Protein AF-A0A914DZB4-F1 (afdb_monomer_lite)

InterPro domains:
  IPR036397 Ribonuclease H superfamily [G3DSA:3.30.420.10] (21-81)

Organism: NCBI:txid290746

p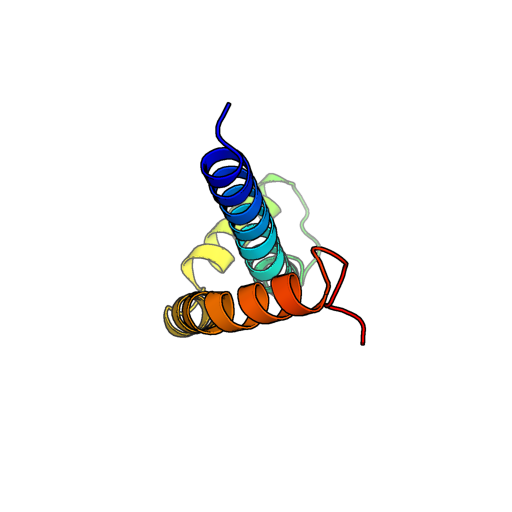LDDT: mean 73.02, std 16.34, range [40.19, 91.06]

Radius of gyration: 16.34 Å; chains: 1; bounding box: 32×38×38 Å

Foldseek 3Di:
DDPVVVVVVVLVVVLVVVVVVVLCVQLCVQLVVDDDPDPVSSVVSSVVSVVPPDVVVVVVSVVCSVVVVVQCVVVVNDDRPPD

Secondary structure (DSSP, 8-state):
--HHHHHHHHHHHHHHHHHHHHHHHHHHHHHSSS--SSHHHHHHHHHHHHTT--HHHHHHHHHHHHHHHHHHHHTTT---S--

Structure (mmCIF, N/CA/C/O backbone):
data_AF-A0A914DZB4-F1
#
_entry.id   AF-A0A914DZB4-F1
#
loop_
_atom_site.group_PDB
_atom_site.id
_atom_site.type_symbol
_atom_site.label_atom_id
_atom_site.label_alt_id
_atom_site.label_comp_id
_atom_site.label_asym_id
_atom_site.label_entity_id
_atom_site.label_seq_id
_atom_site.pdbx_PDB_ins_code
_atom_site.Cartn_x
_atom_site.Cartn_y
_atom_site.Cartn_z
_atom_site.occupancy
_atom_site.B_iso_or_equiv
_atom_site.auth_seq_id
_atom_site.auth_comp_id
_atom_site.auth_asym_id
_atom_site.auth_atom_id
_atom_site.pdbx_PDB_model_num
ATOM 1 N N . MET A 1 1 ? 2.832 25.847 18.464 1.00 46.72 1 MET A N 1
ATOM 2 C CA . MET A 1 1 ? 2.684 24.799 17.428 1.00 46.72 1 MET A CA 1
ATOM 3 C C . MET A 1 1 ? 1.453 23.984 17.788 1.00 46.72 1 MET A C 1
ATOM 5 O O . MET A 1 1 ? 1.394 23.494 18.905 1.00 46.72 1 MET A O 1
ATOM 9 N N . SER A 1 2 ? 0.427 23.952 16.935 1.00 51.25 2 SER A N 1
ATOM 10 C CA . SER A 1 2 ? -0.860 23.332 17.285 1.00 51.25 2 SER A CA 1
ATOM 11 C C . SER A 1 2 ? -0.787 21.813 17.104 1.00 51.25 2 SER A C 1
ATOM 13 O O . SER A 1 2 ? -0.444 21.347 16.018 1.00 51.25 2 SER A O 1
ATOM 15 N N . VAL A 1 3 ? -1.121 21.050 18.149 1.00 50.84 3 VAL A N 1
ATOM 16 C CA . VAL A 1 3 ? -1.190 19.571 18.168 1.00 50.84 3 VAL A CA 1
ATOM 17 C C . VAL A 1 3 ? -2.012 18.995 17.011 1.00 50.84 3 VAL A C 1
ATOM 19 O O . VAL A 1 3 ? -1.677 17.943 16.476 1.00 50.84 3 VAL A O 1
ATOM 22 N N . HIS A 1 4 ? -3.021 19.735 16.548 1.00 43.31 4 HIS A N 1
ATOM 23 C CA . HIS A 1 4 ? -3.816 19.373 15.378 1.00 43.31 4 HIS A CA 1
ATOM 24 C C . HIS A 1 4 ? -2.975 19.281 14.094 1.00 43.31 4 HIS A C 1
ATOM 26 O O . HIS A 1 4 ? -3.176 18.369 13.297 1.00 43.31 4 HIS A O 1
ATOM 32 N N . ARG A 1 5 ? -2.014 20.199 13.901 1.00 40.19 5 ARG A N 1
ATOM 33 C CA . ARG A 1 5 ? -1.142 20.266 12.713 1.00 40.19 5 ARG A CA 1
ATOM 34 C C . ARG A 1 5 ? -0.139 19.111 12.691 1.00 40.19 5 ARG A C 1
ATOM 36 O O . ARG A 1 5 ? 0.032 18.470 11.662 1.00 40.19 5 ARG A O 1
ATOM 43 N N . ILE A 1 6 ? 0.426 18.790 13.856 1.00 45.91 6 ILE A N 1
ATOM 44 C CA . ILE A 1 6 ? 1.368 17.675 14.035 1.00 45.91 6 ILE A CA 1
ATOM 45 C C . ILE A 1 6 ? 0.687 16.342 13.701 1.00 45.91 6 ILE A C 1
ATOM 47 O O . ILE A 1 6 ? 1.240 15.544 12.950 1.00 45.91 6 ILE A O 1
ATOM 51 N N . LEU A 1 7 ? -0.543 16.129 14.182 1.00 45.53 7 LEU A N 1
ATOM 52 C CA . LEU A 1 7 ? -1.312 14.922 13.871 1.00 45.53 7 LEU A CA 1
ATOM 53 C C . LEU A 1 7 ? -1.644 14.818 12.376 1.00 45.53 7 LEU A C 1
ATOM 55 O O . LEU A 1 7 ? -1.546 13.734 11.812 1.00 45.53 7 LEU A O 1
ATOM 59 N N . THR A 1 8 ? -1.977 15.924 11.700 1.00 45.88 8 THR A N 1
ATOM 60 C CA . THR A 1 8 ? -2.269 15.888 10.252 1.00 45.88 8 THR A CA 1
ATOM 61 C C . THR A 1 8 ? -1.021 15.594 9.416 1.00 45.88 8 THR A C 1
ATOM 63 O O . THR A 1 8 ? -1.091 14.836 8.446 1.00 45.88 8 THR A O 1
ATOM 66 N N . GLU A 1 9 ? 0.131 16.152 9.793 1.00 48.94 9 GLU A N 1
ATOM 67 C CA . GLU A 1 9 ? 1.404 15.911 9.108 1.00 48.94 9 GLU A CA 1
ATOM 68 C C . GLU A 1 9 ? 1.930 14.488 9.342 1.00 48.94 9 GLU A C 1
ATOM 70 O O . GLU A 1 9 ? 2.386 13.850 8.388 1.00 48.94 9 GLU A O 1
ATOM 75 N N . ASP A 1 10 ? 1.800 13.960 10.564 1.00 54.00 10 ASP A N 1
ATOM 76 C CA . ASP A 1 10 ? 2.213 12.597 10.918 1.00 54.00 10 ASP A CA 1
ATOM 77 C C . ASP A 1 10 ? 1.302 11.540 10.275 1.00 54.00 10 ASP A C 1
ATOM 79 O O . ASP A 1 10 ? 1.789 10.610 9.625 1.00 54.00 10 ASP A O 1
ATOM 83 N N . ILE A 1 11 ? -0.024 11.740 10.317 1.00 52.50 11 ILE A N 1
ATOM 84 C CA . ILE A 1 11 ? -0.995 10.881 9.621 1.00 52.50 11 ILE A CA 1
ATOM 85 C C . ILE A 1 11 ? -0.736 10.910 8.110 1.00 52.50 11 ILE A C 1
ATOM 87 O O . ILE A 1 11 ? -0.682 9.854 7.477 1.00 52.50 11 ILE A O 1
ATOM 91 N N . GLY A 1 12 ? -0.498 12.089 7.525 1.00 55.75 12 GLY A N 1
ATOM 92 C CA . GLY A 1 12 ? -0.156 12.230 6.110 1.00 55.75 12 GLY A CA 1
ATOM 93 C C . GLY A 1 12 ? 1.169 11.551 5.742 1.00 55.75 12 GLY A C 1
ATOM 94 O O . GLY A 1 12 ? 1.271 10.895 4.704 1.00 55.75 12 GLY A O 1
ATOM 95 N N . ALA A 1 13 ? 2.193 11.643 6.593 1.00 59.38 13 ALA A N 1
ATOM 96 C CA . ALA A 1 13 ? 3.473 10.967 6.384 1.00 59.38 13 ALA A CA 1
ATOM 97 C C . ALA A 1 13 ? 3.351 9.439 6.498 1.00 59.38 13 ALA A C 1
ATOM 99 O O . ALA A 1 13 ? 3.944 8.709 5.696 1.00 59.38 13 ALA A O 1
ATOM 100 N N . LYS A 1 14 ? 2.544 8.947 7.444 1.00 55.06 14 LYS A N 1
ATOM 101 C CA . LYS A 1 14 ? 2.265 7.519 7.654 1.00 55.06 14 LYS A CA 1
ATOM 102 C C . LYS A 1 14 ? 1.401 6.942 6.527 1.00 55.06 14 LYS A C 1
ATOM 104 O O . LYS A 1 14 ? 1.688 5.843 6.051 1.00 55.06 14 LYS A O 1
ATOM 109 N 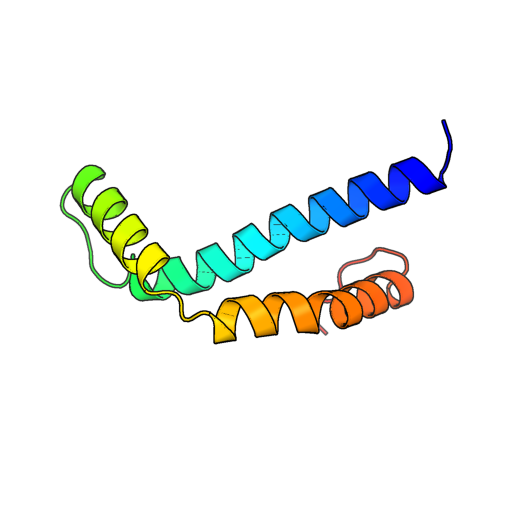N . ALA A 1 15 ? 0.436 7.712 6.017 1.00 52.72 15 ALA A N 1
ATOM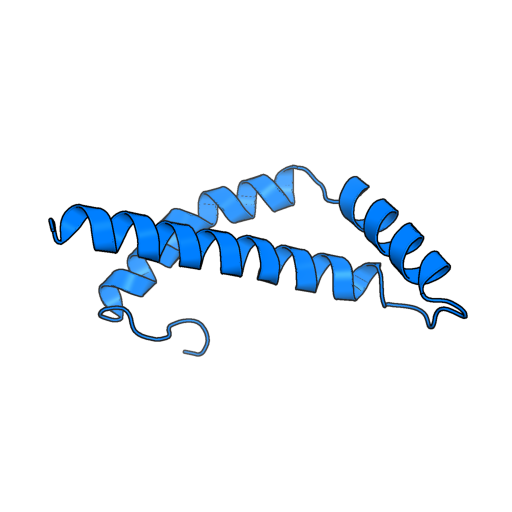 110 C CA . ALA A 1 15 ? -0.331 7.402 4.809 1.00 52.72 15 ALA A CA 1
ATOM 111 C C . ALA A 1 15 ? 0.583 7.253 3.590 1.00 52.72 15 ALA A C 1
ATOM 113 O O . ALA A 1 15 ? 0.589 6.204 2.944 1.00 52.72 15 ALA A O 1
ATOM 114 N N . ARG A 1 16 ? 1.442 8.253 3.339 1.00 52.62 16 ARG A N 1
ATOM 115 C CA . ARG A 1 16 ? 2.422 8.232 2.242 1.00 52.62 16 ARG A CA 1
ATOM 116 C C . ARG A 1 16 ? 3.377 7.046 2.344 1.00 52.62 16 ARG A C 1
ATOM 118 O O . ARG A 1 16 ? 3.601 6.371 1.344 1.00 52.62 16 ARG A O 1
ATOM 125 N N . LYS A 1 17 ? 3.902 6.740 3.538 1.00 56.31 17 LYS A N 1
ATOM 126 C CA . LYS A 1 17 ? 4.769 5.566 3.762 1.00 56.31 17 LYS A CA 1
ATOM 127 C C . LYS A 1 17 ? 4.077 4.251 3.404 1.00 56.31 17 LYS A C 1
ATOM 129 O O . LYS A 1 17 ? 4.731 3.358 2.878 1.00 56.31 17 LYS A O 1
ATOM 134 N N . ARG A 1 18 ? 2.772 4.125 3.653 1.00 49.19 18 ARG A N 1
ATOM 135 C CA . ARG A 1 18 ? 2.053 2.854 3.485 1.00 49.19 18 ARG A CA 1
ATOM 136 C C . ARG A 1 18 ? 1.412 2.675 2.111 1.00 49.19 18 ARG A C 1
ATOM 138 O O . ARG A 1 18 ? 1.383 1.551 1.630 1.00 49.19 18 ARG A O 1
ATOM 145 N N . VAL A 1 19 ? 1.012 3.761 1.442 1.00 54.50 19 VAL A N 1
ATOM 146 C CA . VAL A 1 19 ? 0.772 3.755 -0.017 1.00 54.50 19 VAL A CA 1
ATOM 147 C C . VAL A 1 19 ? 2.046 3.308 -0.737 1.00 54.50 19 VAL A C 1
ATOM 149 O O . VAL A 1 19 ? 1.995 2.459 -1.622 1.00 54.50 19 VAL A O 1
ATOM 152 N N . LYS A 1 20 ? 3.213 3.792 -0.282 1.00 55.31 20 LYS A N 1
ATOM 153 C CA . LYS A 1 20 ? 4.511 3.319 -0.773 1.00 55.31 20 LYS A CA 1
ATOM 154 C C . LYS A 1 20 ? 4.712 1.823 -0.498 1.00 55.31 20 LYS A C 1
ATOM 156 O O . LYS A 1 20 ? 5.143 1.129 -1.406 1.00 55.31 20 LYS A O 1
ATOM 161 N N . ALA A 1 21 ? 4.373 1.325 0.696 1.00 53.09 21 ALA A N 1
ATOM 162 C CA . ALA A 1 21 ? 4.540 -0.083 1.083 1.00 53.09 21 ALA A CA 1
ATOM 163 C C . ALA A 1 21 ? 3.622 -1.062 0.319 1.00 53.09 21 ALA A C 1
ATOM 165 O O . ALA A 1 21 ? 4.130 -2.026 -0.242 1.00 53.09 21 ALA A O 1
ATOM 166 N N . HIS A 1 22 ? 2.312 -0.797 0.213 1.00 55.91 22 HIS A N 1
ATOM 167 C CA . HIS A 1 22 ? 1.396 -1.644 -0.573 1.00 55.91 22 HIS A CA 1
ATOM 168 C C . HIS A 1 22 ? 1.708 -1.593 -2.074 1.00 55.91 22 HIS A C 1
ATOM 170 O O . HIS A 1 22 ? 1.642 -2.613 -2.757 1.00 55.91 22 HIS A O 1
ATOM 176 N N . GLY A 1 23 ? 2.116 -0.424 -2.585 1.00 58.41 23 GLY A N 1
ATOM 177 C CA . GLY A 1 23 ? 2.664 -0.314 -3.935 1.00 58.41 23 GLY A CA 1
ATOM 178 C C . GLY A 1 23 ? 3.936 -1.152 -4.103 1.00 58.41 23 GLY A C 1
ATOM 179 O O . GLY A 1 23 ? 4.064 -1.876 -5.082 1.00 58.41 23 GLY A O 1
ATOM 180 N N . LEU A 1 24 ? 4.857 -1.114 -3.136 1.00 58.75 24 LEU A N 1
ATOM 181 C CA . LEU A 1 24 ? 6.100 -1.896 -3.142 1.00 58.75 24 LEU A CA 1
ATOM 182 C C . LEU A 1 24 ? 5.866 -3.407 -3.074 1.00 58.75 24 LEU A C 1
ATOM 184 O O . LEU A 1 24 ? 6.583 -4.131 -3.752 1.00 58.75 24 LEU A O 1
ATOM 188 N N . GLU A 1 25 ? 4.885 -3.894 -2.317 1.00 60.06 25 GLU A N 1
ATOM 189 C CA . GLU A 1 25 ? 4.539 -5.322 -2.277 1.00 60.06 25 GLU A CA 1
ATOM 190 C C . GLU A 1 25 ? 3.931 -5.783 -3.611 1.00 60.06 25 GLU A C 1
ATOM 192 O O . GLU A 1 25 ? 4.381 -6.767 -4.207 1.00 60.06 25 GLU A O 1
ATOM 197 N N . TYR A 1 26 ? 2.987 -5.006 -4.153 1.00 63.44 26 TYR A N 1
ATOM 198 C CA . TYR A 1 26 ? 2.360 -5.283 -5.447 1.00 63.44 26 TYR A CA 1
ATOM 199 C C . TYR A 1 26 ? 3.378 -5.279 -6.603 1.00 63.44 26 TYR A C 1
ATOM 201 O O . TYR A 1 26 ? 3.334 -6.128 -7.500 1.00 63.44 26 TYR A O 1
ATOM 209 N N . LEU A 1 27 ? 4.324 -4.338 -6.578 1.00 64.12 27 LEU A N 1
ATOM 210 C CA . LEU A 1 27 ? 5.396 -4.216 -7.566 1.00 64.12 27 LEU A CA 1
ATOM 211 C C . LEU A 1 27 ? 6.544 -5.185 -7.313 1.00 64.12 27 LEU A C 1
ATOM 213 O O . LEU A 1 27 ? 7.173 -5.617 -8.268 1.00 64.12 27 LEU A O 1
ATOM 217 N N . GLY A 1 28 ? 6.831 -5.542 -6.067 1.00 63.69 28 GLY A N 1
ATOM 218 C CA . GLY A 1 28 ? 7.856 -6.519 -5.715 1.00 63.69 28 GLY A CA 1
ATOM 219 C C . GLY A 1 28 ? 7.485 -7.898 -6.247 1.00 63.69 28 GLY A C 1
ATOM 220 O O . GLY A 1 28 ? 8.281 -8.523 -6.943 1.00 63.69 28 GLY A O 1
ATOM 221 N N . GLY A 1 29 ? 6.233 -8.319 -6.044 1.00 67.19 29 GLY A N 1
ATOM 222 C CA . GLY A 1 29 ? 5.738 -9.604 -6.543 1.00 67.19 29 GLY A CA 1
ATOM 223 C C . GLY A 1 29 ? 5.667 -9.707 -8.072 1.00 67.19 29 GLY A C 1
ATOM 224 O O . GLY A 1 29 ? 5.838 -10.793 -8.613 1.00 67.19 29 GLY A O 1
ATOM 225 N N . ARG A 1 30 ? 5.440 -8.597 -8.791 1.00 67.06 30 ARG A N 1
ATOM 226 C CA . ARG A 1 30 ? 5.264 -8.591 -10.265 1.00 67.06 30 ARG A CA 1
ATOM 227 C C . ARG A 1 30 ? 6.482 -8.093 -11.040 1.00 67.06 30 ARG A C 1
ATOM 229 O O . ARG A 1 30 ? 6.688 -8.454 -12.195 1.00 67.06 30 ARG A O 1
ATOM 236 N N . GLY A 1 31 ? 7.251 -7.214 -10.417 1.00 63.50 31 GLY A N 1
ATOM 237 C CA . GLY A 1 31 ? 8.435 -6.568 -10.958 1.00 63.50 31 GLY A CA 1
ATOM 238 C C . GLY A 1 31 ? 9.711 -7.314 -10.600 1.00 63.50 31 GLY A C 1
ATOM 239 O O . GLY A 1 31 ? 10.613 -7.295 -11.421 1.00 63.50 31 GLY A O 1
ATOM 240 N N . CYS A 1 32 ? 9.783 -8.027 -9.468 1.00 64.81 32 CYS A N 1
ATOM 241 C CA . CYS A 1 32 ? 10.951 -8.826 -9.056 1.00 64.81 32 CYS A CA 1
ATOM 242 C C . CYS A 1 32 ? 10.738 -10.348 -9.143 1.00 64.81 32 CYS A C 1
ATOM 244 O O . CYS A 1 32 ? 11.578 -11.109 -8.676 1.00 64.81 32 CYS A O 1
ATOM 246 N N . SER A 1 33 ? 9.673 -10.820 -9.795 1.00 67.94 33 SER A N 1
ATOM 247 C CA . SER A 1 33 ? 9.388 -12.254 -9.984 1.00 67.94 33 SER A CA 1
ATOM 248 C C . SER A 1 33 ? 10.403 -13.005 -10.861 1.00 67.94 33 SER A C 1
ATOM 250 O O . SER A 1 33 ? 10.323 -14.224 -10.981 1.00 67.94 33 SER A O 1
ATOM 252 N N . LYS A 1 34 ? 11.341 -12.301 -11.509 1.00 70.94 34 LYS A N 1
ATOM 253 C CA . LYS A 1 34 ? 12.433 -12.880 -12.305 1.00 70.94 34 LYS A CA 1
ATOM 254 C C . LYS A 1 34 ? 13.749 -12.161 -11.990 1.00 70.94 34 LYS A C 1
ATOM 256 O O . LYS A 1 34 ? 13.717 -10.954 -11.749 1.00 70.94 34 LYS A O 1
ATOM 261 N N . PRO A 1 35 ? 14.900 -12.853 -12.035 1.00 75.44 35 PRO A N 1
ATOM 262 C CA . PRO A 1 35 ? 16.198 -12.201 -11.919 1.00 75.44 35 PRO A CA 1
ATOM 263 C C . PRO A 1 35 ? 16.460 -11.298 -13.134 1.00 75.44 35 PRO A C 1
ATOM 265 O O . PRO A 1 35 ? 16.216 -11.688 -14.278 1.00 75.44 35 PRO A O 1
ATOM 268 N N . TYR A 1 36 ? 16.979 -10.092 -12.893 1.00 83.12 36 TYR A N 1
ATOM 269 C CA . TYR A 1 36 ? 17.350 -9.141 -13.945 1.00 83.12 36 TYR A CA 1
ATOM 270 C C . TYR A 1 36 ? 18.864 -9.041 -14.068 1.00 83.12 36 TYR A C 1
ATOM 272 O O . TYR A 1 36 ? 19.568 -8.898 -13.076 1.00 83.12 36 TYR A O 1
ATOM 280 N N . GLN A 1 37 ? 19.349 -9.031 -15.308 1.00 86.31 37 GLN A N 1
ATOM 281 C CA . GLN A 1 37 ? 20.776 -8.933 -15.633 1.00 86.31 37 GLN A CA 1
ATOM 282 C C . GLN A 1 37 ? 21.342 -7.508 -15.469 1.00 86.31 37 GLN A C 1
ATOM 284 O O . GLN A 1 37 ? 22.542 -7.295 -15.584 1.00 86.31 37 GLN A O 1
ATOM 289 N N . SER A 1 38 ? 20.489 -6.500 -15.238 1.00 90.44 38 SER A N 1
ATOM 290 C CA . SER A 1 38 ? 20.925 -5.126 -14.966 1.00 90.44 38 SER A CA 1
ATOM 291 C C . SER A 1 38 ? 19.886 -4.319 -14.188 1.00 90.44 38 SER A C 1
ATOM 293 O O . SER A 1 38 ? 18.677 -4.550 -14.289 1.00 90.44 38 SER A O 1
ATOM 295 N N . ILE A 1 39 ? 20.358 -3.283 -13.488 1.00 87.94 39 ILE A N 1
ATOM 296 C CA . ILE A 1 39 ? 19.508 -2.296 -12.800 1.00 87.94 39 ILE A CA 1
ATOM 297 C C . ILE A 1 39 ? 18.552 -1.609 -13.788 1.00 87.94 39 ILE A C 1
ATOM 299 O O . ILE A 1 39 ? 17.409 -1.314 -13.446 1.00 87.94 39 ILE A O 1
ATOM 303 N N . ASN A 1 40 ? 18.984 -1.366 -15.029 1.00 87.81 40 ASN A N 1
ATOM 304 C CA . ASN A 1 40 ? 18.137 -0.732 -16.040 1.00 87.81 40 ASN A CA 1
ATOM 305 C C . ASN A 1 40 ? 16.967 -1.637 -16.458 1.00 87.81 40 ASN A C 1
ATOM 307 O O . ASN A 1 40 ? 15.842 -1.165 -16.626 1.00 87.81 40 ASN A O 1
ATOM 311 N N . ALA A 1 41 ? 17.211 -2.945 -16.585 1.00 82.31 41 ALA A N 1
ATOM 312 C CA . ALA A 1 41 ? 16.156 -3.916 -16.857 1.00 82.31 41 ALA A CA 1
ATOM 313 C C . ALA A 1 41 ? 15.148 -3.991 -15.696 1.00 82.31 41 ALA A C 1
ATOM 315 O O . ALA A 1 41 ? 13.940 -3.978 -15.941 1.00 82.31 41 ALA A O 1
ATOM 316 N N . LEU A 1 42 ? 15.632 -3.953 -14.449 1.00 84.81 42 LEU A N 1
ATOM 317 C CA . LEU A 1 42 ? 14.781 -3.880 -13.260 1.00 84.81 42 LEU A CA 1
ATOM 318 C C . LEU A 1 42 ? 13.919 -2.606 -13.248 1.00 84.81 42 LEU A C 1
ATOM 320 O O . LEU A 1 42 ? 12.700 -2.694 -13.116 1.00 84.81 42 LEU A O 1
ATOM 324 N N . LYS A 1 43 ? 14.517 -1.424 -13.459 1.00 87.50 43 LYS A N 1
ATOM 325 C CA . LYS A 1 43 ? 13.790 -0.140 -13.513 1.00 87.50 43 LYS A CA 1
ATOM 326 C C . LYS A 1 43 ? 12.680 -0.158 -14.567 1.00 87.50 43 LYS A C 1
ATOM 328 O O . LYS A 1 43 ? 11.546 0.207 -14.270 1.00 87.50 43 LYS A O 1
ATOM 333 N N . LYS A 1 44 ? 12.981 -0.632 -15.783 1.00 86.62 44 LYS A N 1
ATOM 334 C CA . LYS A 1 44 ? 11.987 -0.766 -16.864 1.00 86.62 44 LYS A CA 1
ATOM 335 C C . LYS A 1 44 ? 10.849 -1.715 -16.487 1.00 86.62 44 LYS A C 1
ATOM 337 O O . LYS A 1 44 ? 9.699 -1.442 -16.821 1.00 86.62 44 LYS A O 1
ATOM 342 N N . SER A 1 45 ? 11.158 -2.818 -15.809 1.00 83.88 45 SER A N 1
ATOM 343 C CA . SER A 1 45 ? 10.144 -3.772 -15.361 1.00 83.88 45 SER A CA 1
ATOM 344 C C . SER A 1 45 ? 9.234 -3.183 -14.284 1.00 83.88 45 SER A C 1
ATOM 346 O O . SER A 1 45 ? 8.015 -3.290 -14.387 1.00 83.88 45 SER A O 1
ATOM 348 N N . LEU A 1 46 ? 9.805 -2.464 -13.314 1.00 84.69 46 LEU A N 1
ATOM 349 C CA . LEU A 1 46 ? 9.048 -1.775 -12.267 1.00 84.69 46 LEU A CA 1
ATOM 350 C C . LEU A 1 46 ? 8.099 -0.719 -12.845 1.00 84.69 46 LEU A C 1
ATOM 352 O O . LEU A 1 46 ? 6.937 -0.681 -12.457 1.00 84.69 46 LEU A O 1
ATOM 356 N N . VAL A 1 47 ? 8.548 0.080 -13.819 1.00 87.44 47 VAL A N 1
ATOM 357 C CA . VAL A 1 47 ? 7.680 1.055 -14.510 1.00 87.44 47 VAL A CA 1
ATOM 358 C C . VAL A 1 47 ? 6.542 0.353 -15.257 1.00 87.44 47 VAL A C 1
ATOM 360 O O . VAL A 1 47 ? 5.394 0.784 -15.188 1.00 87.44 47 VAL A O 1
ATOM 363 N N . LYS A 1 48 ? 6.820 -0.769 -15.936 1.00 85.25 48 LYS A N 1
ATOM 364 C CA . LYS A 1 48 ? 5.770 -1.569 -16.588 1.00 85.25 48 LYS A CA 1
ATOM 365 C C . LYS A 1 48 ? 4.773 -2.144 -15.584 1.00 85.25 48 LYS A C 1
ATOM 367 O O . LYS A 1 48 ? 3.585 -2.168 -15.880 1.00 85.25 48 LYS A O 1
ATOM 372 N N . ALA A 1 49 ? 5.242 -2.625 -14.436 1.00 84.19 49 ALA A N 1
ATOM 373 C CA . ALA A 1 49 ? 4.382 -3.146 -13.381 1.00 84.19 49 ALA A CA 1
ATOM 374 C C . ALA A 1 49 ? 3.525 -2.031 -12.762 1.00 84.19 49 ALA A C 1
ATOM 376 O O . ALA A 1 49 ? 2.336 -2.246 -12.554 1.00 84.19 49 ALA A O 1
ATOM 377 N N . TRP A 1 50 ? 4.095 -0.837 -12.566 1.00 85.25 50 TRP A N 1
ATO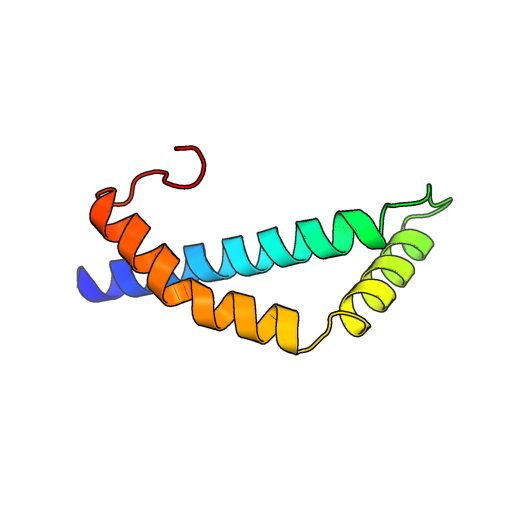M 378 C CA . TRP A 1 50 ? 3.392 0.357 -12.087 1.00 85.25 50 TRP A CA 1
ATOM 379 C C . TRP A 1 50 ? 2.236 0.747 -13.002 1.00 85.25 50 TRP A C 1
ATOM 381 O O . TRP A 1 50 ? 1.103 0.870 -12.553 1.00 85.25 50 TRP A O 1
ATOM 391 N N . ASN A 1 51 ? 2.497 0.837 -14.305 1.00 86.44 51 ASN A N 1
ATOM 392 C CA . ASN A 1 51 ? 1.474 1.201 -15.287 1.00 86.44 51 ASN A CA 1
ATOM 393 C C . ASN A 1 51 ? 0.391 0.124 -15.474 1.00 86.44 51 ASN A C 1
ATOM 395 O O . ASN A 1 51 ? -0.612 0.376 -16.130 1.00 86.44 51 ASN A O 1
ATOM 399 N N . LYS A 1 52 ? 0.605 -1.087 -14.945 1.00 87.19 52 LYS A N 1
ATOM 400 C CA . LYS A 1 52 ? -0.355 -2.196 -14.989 1.00 87.19 52 LYS A CA 1
ATOM 401 C C . LYS A 1 52 ? -1.172 -2.337 -13.708 1.00 87.19 52 LYS A C 1
ATOM 403 O O . LYS A 1 52 ? -1.973 -3.265 -13.642 1.00 87.19 52 LYS A O 1
ATOM 408 N N . ILE A 1 53 ? -0.959 -1.488 -12.699 1.00 85.19 53 ILE A N 1
ATOM 409 C CA . ILE A 1 53 ? -1.768 -1.508 -11.478 1.00 85.19 53 ILE A CA 1
ATOM 410 C C . ILE A 1 53 ? -3.212 -1.147 -11.865 1.00 85.19 53 ILE A C 1
ATOM 412 O O . ILE A 1 53 ? -3.434 -0.048 -12.373 1.00 85.19 53 ILE A O 1
ATOM 416 N N . PRO A 1 54 ? -4.192 -2.041 -11.650 1.00 88.62 54 PRO A N 1
ATOM 417 C CA . PRO A 1 54 ? -5.592 -1.735 -11.896 1.00 88.62 54 PRO A CA 1
ATOM 418 C C . PRO A 1 54 ? -6.076 -0.618 -10.969 1.00 88.62 54 PRO A C 1
ATOM 420 O O . PRO A 1 54 ? -5.729 -0.608 -9.785 1.00 88.62 54 PRO A O 1
ATOM 423 N N . GLN A 1 55 ? -6.918 0.280 -11.483 1.00 87.88 55 GLN A N 1
ATOM 424 C CA . GLN A 1 55 ? -7.482 1.389 -10.706 1.00 87.88 55 GLN A CA 1
ATOM 425 C C . GLN A 1 55 ? -8.221 0.891 -9.450 1.00 87.88 55 GLN A C 1
ATOM 427 O O . GLN A 1 55 ? -8.008 1.422 -8.370 1.00 87.88 55 GLN A O 1
ATOM 432 N N . GLU A 1 56 ? -8.941 -0.229 -9.551 1.00 88.12 56 GLU A N 1
ATOM 433 C CA . GLU A 1 56 ? -9.605 -0.914 -8.429 1.00 88.12 56 GLU A CA 1
ATOM 434 C C . GLU A 1 56 ? -8.684 -1.225 -7.231 1.00 88.12 56 GLU A C 1
ATOM 436 O O . GLU A 1 56 ? -9.134 -1.260 -6.086 1.00 88.12 56 GLU A O 1
ATOM 441 N N . VAL A 1 57 ? -7.387 -1.465 -7.464 1.00 83.31 57 VAL A N 1
ATOM 442 C CA . VAL A 1 57 ? -6.411 -1.722 -6.393 1.00 83.31 57 VAL A CA 1
ATOM 443 C C . VAL A 1 57 ? -6.087 -0.420 -5.666 1.00 83.31 57 VAL A C 1
ATOM 445 O O . VAL A 1 57 ? -5.927 -0.420 -4.445 1.00 83.31 57 VAL A O 1
ATOM 448 N N . ILE A 1 58 ? -6.004 0.681 -6.412 1.00 86.06 58 ILE A N 1
ATOM 449 C CA . ILE A 1 58 ? -5.780 2.024 -5.876 1.00 86.06 58 ILE A CA 1
ATOM 450 C C . ILE A 1 58 ? -7.013 2.458 -5.085 1.00 86.06 58 ILE A C 1
ATOM 452 O O . ILE A 1 58 ? -6.870 2.870 -3.936 1.00 86.06 58 ILE A O 1
ATOM 456 N N . ASP A 1 59 ? -8.204 2.285 -5.654 1.00 87.38 59 ASP A N 1
ATOM 457 C CA . ASP A 1 59 ? -9.475 2.646 -5.024 1.00 87.38 59 ASP A CA 1
ATOM 458 C C . ASP A 1 59 ? -9.655 1.890 -3.704 1.00 87.38 59 ASP A C 1
ATOM 460 O O . ASP A 1 59 ? -9.857 2.506 -2.661 1.00 87.38 59 ASP A O 1
ATOM 464 N N . ARG A 1 60 ? -9.417 0.570 -3.694 1.00 87.88 60 ARG A N 1
ATOM 465 C CA . ARG A 1 60 ? -9.455 -0.231 -2.460 1.00 87.88 60 ARG A CA 1
ATOM 466 C C . ARG A 1 60 ? -8.469 0.270 -1.406 1.00 87.88 60 ARG A C 1
ATOM 468 O O . ARG A 1 60 ? -8.799 0.312 -0.224 1.00 87.88 60 ARG A O 1
ATOM 475 N N . ALA A 1 61 ? -7.256 0.651 -1.811 1.00 84.75 61 ALA A N 1
ATOM 476 C CA . ALA A 1 61 ? -6.261 1.180 -0.882 1.00 84.75 61 ALA A CA 1
ATOM 477 C C . ALA A 1 61 ? -6.682 2.534 -0.282 1.00 84.75 61 ALA A C 1
ATOM 479 O O . ALA A 1 61 ? -6.357 2.811 0.877 1.00 84.75 61 ALA A O 1
ATOM 480 N N . VAL A 1 62 ? -7.399 3.361 -1.051 1.00 87.69 62 VAL A N 1
ATOM 481 C CA . VAL A 1 62 ? -7.988 4.624 -0.588 1.00 87.69 62 VAL A CA 1
ATOM 482 C C . VAL A 1 62 ? -9.161 4.353 0.358 1.00 87.69 62 VAL A C 1
ATOM 484 O O . VAL A 1 62 ? -9.174 4.895 1.463 1.00 87.69 62 VAL A O 1
ATOM 487 N N . ASP A 1 63 ? -10.077 3.458 -0.007 1.00 89.69 63 ASP A N 1
ATOM 488 C CA . ASP A 1 63 ? -11.256 3.094 0.793 1.00 89.69 63 ASP A CA 1
ATOM 489 C C . ASP A 1 63 ? -10.897 2.425 2.128 1.00 89.69 63 ASP A C 1
ATOM 491 O O . ASP A 1 63 ? -11.600 2.566 3.133 1.00 89.69 63 ASP A O 1
ATOM 495 N N . ASP A 1 64 ? -9.780 1.697 2.174 1.00 88.00 64 ASP A N 1
ATOM 496 C CA . ASP A 1 64 ? -9.284 1.071 3.398 1.00 88.00 64 ASP A CA 1
ATOM 497 C C . ASP A 1 64 ? -8.510 2.041 4.301 1.00 88.00 64 ASP A C 1
ATOM 499 O O . ASP A 1 64 ? -8.275 1.742 5.479 1.00 88.00 64 ASP A O 1
ATOM 503 N N . PHE A 1 65 ? -8.123 3.217 3.799 1.00 87.56 65 PHE A N 1
ATOM 504 C CA . PHE A 1 65 ? -7.347 4.177 4.576 1.00 87.56 65 PHE A CA 1
ATOM 505 C C . PHE A 1 65 ? -8.086 4.681 5.832 1.00 87.56 65 PHE A C 1
ATOM 507 O O . PHE A 1 65 ? -7.486 4.608 6.911 1.00 87.56 65 PHE A O 1
ATOM 514 N N . PRO A 1 66 ? -9.371 5.094 5.777 1.00 91.06 66 PRO A N 1
ATOM 515 C CA . PRO A 1 66 ? -10.130 5.466 6.974 1.00 91.06 66 PRO A CA 1
ATOM 516 C C . PRO A 1 66 ? -10.197 4.346 8.018 1.00 91.06 66 PRO A C 1
ATOM 518 O O . PRO A 1 66 ? -9.986 4.590 9.205 1.00 91.06 66 PRO A O 1
ATOM 521 N N . LYS A 1 67 ? -10.395 3.093 7.589 1.00 89.75 67 LYS A N 1
ATOM 522 C CA . LYS A 1 67 ? -10.441 1.928 8.493 1.00 89.75 67 LYS A CA 1
ATOM 523 C C . LYS A 1 67 ? -9.108 1.731 9.212 1.00 89.75 67 LYS A C 1
ATOM 525 O O . LYS A 1 67 ? -9.059 1.427 10.401 1.00 89.75 67 LYS A O 1
ATOM 530 N N . ARG A 1 68 ? -8.000 1.913 8.491 1.00 87.06 68 ARG A N 1
ATOM 531 C CA . ARG A 1 68 ? -6.646 1.825 9.053 1.00 87.06 68 ARG A CA 1
ATOM 532 C C . ARG A 1 68 ? -6.335 2.994 9.981 1.00 87.06 68 ARG A C 1
ATOM 534 O O . ARG A 1 68 ? -5.618 2.798 10.959 1.00 87.06 68 ARG A O 1
ATOM 541 N N . LEU A 1 69 ? -6.864 4.181 9.696 1.00 89.38 69 LEU A N 1
ATOM 542 C CA . LEU A 1 69 ? -6.748 5.323 10.594 1.00 89.38 69 LEU A CA 1
ATOM 543 C C . LEU A 1 69 ? -7.493 5.061 11.905 1.00 89.38 69 LEU A C 1
ATOM 545 O O . LEU A 1 69 ? -6.913 5.278 12.964 1.00 89.38 69 LEU A O 1
ATOM 549 N N . GLN A 1 70 ? -8.703 4.501 11.839 1.00 90.38 70 GLN A N 1
ATOM 550 C CA . GLN A 1 70 ? -9.453 4.116 13.034 1.00 90.38 70 GLN A CA 1
ATOM 551 C C . GLN A 1 70 ? -8.666 3.120 13.892 1.00 90.38 70 GLN A C 1
ATOM 553 O O . GLN A 1 70 ? -8.427 3.381 15.064 1.00 90.38 70 GLN A O 1
ATOM 558 N N . LYS A 1 71 ? -8.116 2.058 13.287 1.00 88.06 71 LYS A N 1
ATOM 559 C CA . LYS A 1 71 ? -7.245 1.107 14.004 1.00 88.06 71 LYS A CA 1
ATOM 560 C C . LYS A 1 71 ? -6.017 1.768 14.640 1.00 88.06 71 LYS A C 1
ATOM 562 O O . LYS A 1 71 ? -5.544 1.318 15.678 1.00 88.06 71 LYS A O 1
ATOM 567 N N . CYS A 1 72 ? -5.477 2.821 14.023 1.00 87.50 72 CYS A N 1
ATOM 568 C CA . CYS A 1 72 ? -4.372 3.590 14.593 1.00 87.50 72 CYS A CA 1
ATOM 569 C C . CYS A 1 72 ? -4.809 4.381 15.830 1.00 87.50 72 CYS A C 1
ATOM 571 O O . CYS A 1 72 ? -4.042 4.463 16.786 1.00 87.50 72 CYS A O 1
ATOM 573 N N . ILE A 1 73 ? -6.013 4.957 15.805 1.00 91.06 73 ILE A N 1
ATOM 574 C CA . ILE A 1 73 ? -6.607 5.669 16.942 1.00 91.06 73 ILE A CA 1
ATOM 575 C C . ILE A 1 73 ? -6.871 4.683 18.083 1.00 91.06 73 ILE A C 1
ATOM 577 O O . ILE A 1 73 ? -6.422 4.920 19.200 1.00 91.06 73 ILE A O 1
ATOM 581 N N . ASP A 1 74 ? -7.492 3.541 17.784 1.00 89.56 74 ASP A N 1
ATOM 582 C CA . ASP A 1 74 ? -7.803 2.496 18.767 1.00 89.56 74 ASP A CA 1
ATOM 583 C C . ASP A 1 74 ? -6.531 1.912 19.410 1.00 89.56 74 ASP A C 1
ATOM 585 O O . ASP A 1 74 ? -6.528 1.511 20.571 1.00 89.56 74 ASP A O 1
ATOM 589 N N . ALA A 1 75 ? -5.420 1.893 18.667 1.00 90.00 75 ALA A N 1
ATOM 590 C CA . ALA A 1 75 ? -4.109 1.480 19.160 1.00 90.00 75 ALA A CA 1
ATOM 591 C C . ALA A 1 75 ? -3.338 2.595 19.896 1.00 90.00 75 ALA A C 1
ATOM 593 O O . ALA A 1 75 ? -2.157 2.407 20.197 1.00 90.00 75 ALA A O 1
ATOM 594 N N . GLY A 1 76 ? -3.934 3.771 20.124 1.00 89.88 76 GLY A N 1
ATOM 595 C CA . GLY A 1 76 ? -3.253 4.916 20.740 1.00 89.88 76 GLY A CA 1
ATOM 596 C C . GLY A 1 76 ? -2.027 5.391 19.950 1.00 89.88 76 GLY A C 1
ATOM 597 O O . GLY A 1 76 ? -1.046 5.844 20.529 1.00 89.88 76 GLY A O 1
ATOM 598 N N . GLY A 1 77 ? -2.037 5.220 18.625 1.00 84.94 77 GLY A N 1
ATOM 599 C CA . GLY A 1 77 ? -0.902 5.506 17.741 1.00 84.94 77 GLY A CA 1
ATOM 600 C C . GLY A 1 77 ? 0.091 4.348 17.550 1.00 84.94 77 GLY A C 1
ATOM 601 O O . GLY A 1 77 ? 0.993 4.463 16.710 1.00 84.94 77 GLY A O 1
ATOM 602 N N . GLY A 1 78 ? -0.084 3.232 18.269 1.00 84.81 78 GLY A N 1
ATOM 603 C CA . GLY A 1 78 ? 0.769 2.039 18.224 1.00 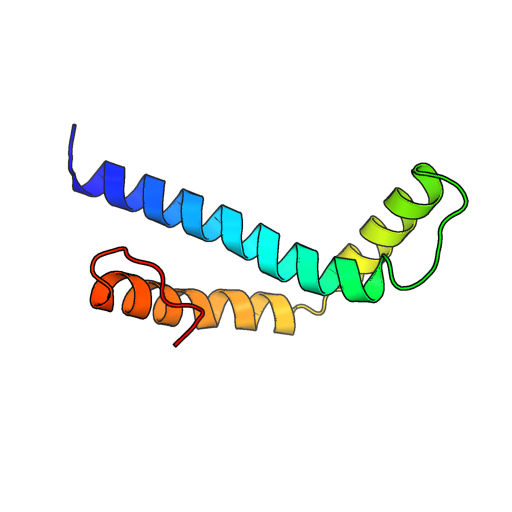84.81 78 GLY A CA 1
ATOM 604 C C . GLY A 1 78 ? 0.709 1.233 16.917 1.00 84.81 78 GLY A C 1
ATOM 605 O O . GLY A 1 78 ? 0.071 1.618 15.935 1.00 84.81 78 GLY A O 1
ATOM 606 N N . HIS A 1 79 ? 1.419 0.100 16.876 1.00 83.75 79 HIS A N 1
ATOM 607 C CA . HIS A 1 79 ? 1.425 -0.806 15.721 1.00 83.75 79 HIS A CA 1
ATOM 608 C C . HIS A 1 79 ? 0.200 -1.736 15.741 1.00 83.75 79 HIS A C 1
ATOM 610 O O . HIS A 1 79 ? -0.127 -2.306 16.778 1.00 83.75 79 HIS A O 1
ATOM 616 N N . PHE A 1 80 ? -0.476 -1.890 14.597 1.00 83.44 80 PHE A N 1
ATOM 617 C CA . PHE A 1 80 ? -1.775 -2.578 14.504 1.00 83.44 80 PHE A CA 1
ATOM 618 C C . PHE A 1 80 ? -1.898 -3.537 13.305 1.00 83.44 80 PHE A C 1
ATOM 620 O O . PHE A 1 80 ? -3.004 -3.941 12.959 1.00 83.44 80 PHE A O 1
ATOM 627 N N . GLU A 1 81 ? -0.790 -3.874 12.637 1.00 74.25 81 GLU A N 1
ATOM 628 C CA . GLU A 1 81 ? -0.793 -4.774 11.466 1.00 74.25 81 GLU A CA 1
ATOM 629 C C . GLU A 1 81 ? -0.621 -6.257 11.801 1.00 74.25 81 GLU A C 1
ATOM 631 O O . GLU A 1 81 ? -0.961 -7.085 10.967 1.00 74.25 81 GLU A O 1
ATOM 636 N N . ASN A 1 82 ? -0.174 -6.593 13.016 1.00 57.38 82 ASN A N 1
ATOM 637 C CA . ASN A 1 82 ? 0.207 -7.957 13.406 1.00 57.38 82 ASN A CA 1
ATOM 638 C C . ASN A 1 82 ? -0.604 -8.492 14.604 1.00 57.38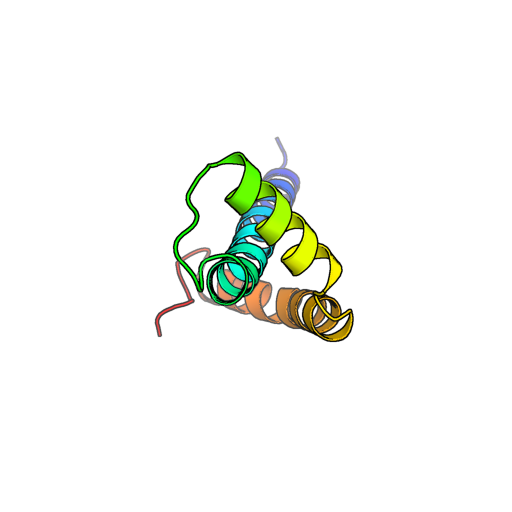 82 ASN A C 1
ATOM 640 O O . ASN A 1 82 ? -0.017 -9.048 15.531 1.00 57.38 82 ASN A O 1
ATOM 644 N N . LYS A 1 83 ? -1.922 -8.274 14.639 1.00 45.22 83 LYS A N 1
ATOM 645 C CA . LYS A 1 83 ? -2.801 -8.910 15.637 1.00 45.22 83 LYS A CA 1
ATOM 646 C C . LYS A 1 83 ? -3.640 -10.001 15.001 1.00 45.22 83 LYS A C 1
ATOM 648 O O . LYS A 1 83 ? -4.160 -9.735 13.896 1.00 45.22 83 LYS A O 1
#

Sequence (83 aa):
MSVHRILTEDIGAKARKRVKAHGLEYLGGRGCSKPYQSINALKKSLVKAWNKIPQEVIDRAVDDFPKRLQKCIDAGGGHFENK